Protein AF-A0A0G0FMM9-F1 (afdb_monomer_lite)

Sequence (45 aa):
MQKVFKNGNSLAVTIPKVYAHELSIQTGSGISWSKTEEGLLRLLD

InterPro domains:
  IPR007159 SpoVT-AbrB domain [PF04014] (4-41)
  IPR037914 SpoVT-AbrB domain superfamily [SSF89447] (2-38)

pLDDT: mean 85.59, std 9.31, range [48.81, 95.38]

Foldseek 3Di:
DFDWDDDPPDIDTDDPPVVCVVLVNDVPDDWDWDADPVGIDTDDD

Radius of gyration: 11.59 Å; chains: 1; bounding box: 27×26×27 Å

Structure (mmCIF, N/CA/C/O backbone):
data_AF-A0A0G0FMM9-F1
#
_entry.id   AF-A0A0G0FMM9-F1
#
loop_
_atom_site.group_PDB
_atom_site.id
_atom_site.type_symbol
_atom_site.label_atom_id
_atom_site.label_alt_id
_atom_site.label_comp_id
_atom_site.label_asym_id
_atom_site.label_entity_id
_atom_site.label_seq_id
_atom_site.pdbx_PDB_ins_code
_atom_site.Cartn_x
_atom_site.Cartn_y
_atom_site.Cartn_z
_atom_site.occupancy
_atom_site.B_iso_or_equiv
_atom_site.auth_seq_id
_atom_site.auth_comp_id
_atom_site.auth_asym_id
_atom_site.auth_atom_id
_atom_site.pdbx_PDB_model_num
ATOM 1 N N . MET A 1 1 ? -5.750 -13.226 1.803 1.00 48.81 1 MET A N 1
ATOM 2 C CA . MET A 1 1 ? -4.279 -13.080 1.741 1.00 48.81 1 MET A CA 1
ATOM 3 C C . MET A 1 1 ? -3.936 -12.076 0.655 1.00 48.81 1 MET A C 1
ATOM 5 O O . MET A 1 1 ? -4.153 -12.373 -0.514 1.00 48.81 1 MET A O 1
ATOM 9 N N . GLN A 1 2 ? -3.463 -10.884 1.021 1.00 65.50 2 GLN A N 1
ATOM 10 C CA . GLN A 1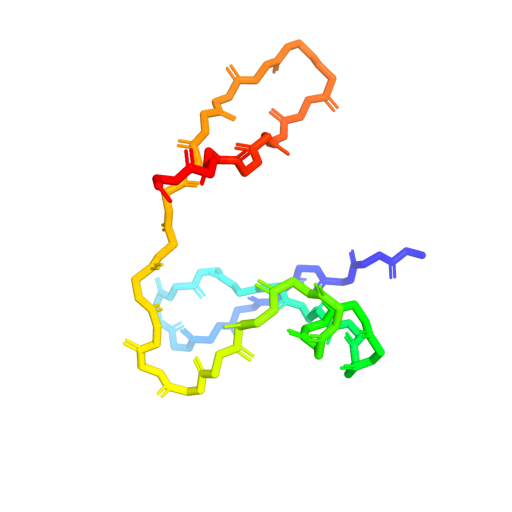 2 ? -2.856 -9.977 0.044 1.00 65.50 2 GLN A CA 1
ATOM 11 C C . GLN A 1 2 ? -1.497 -10.563 -0.346 1.00 65.50 2 GLN A C 1
ATOM 13 O O . GLN A 1 2 ? -0.669 -10.855 0.514 1.00 65.50 2 GLN A O 1
ATOM 18 N N . LYS A 1 3 ? -1.305 -10.835 -1.636 1.00 78.62 3 LYS A N 1
ATOM 19 C CA . LYS A 1 3 ? -0.089 -11.472 -2.139 1.00 78.62 3 LYS A CA 1
ATOM 20 C C . LYS A 1 3 ? 0.964 -10.391 -2.370 1.00 78.62 3 LYS A C 1
ATOM 22 O O . LYS A 1 3 ? 0.728 -9.470 -3.151 1.00 78.62 3 LYS A O 1
ATOM 27 N N . VAL A 1 4 ? 2.104 -10.512 -1.694 1.00 85.50 4 VAL A N 1
ATOM 28 C CA . VAL A 1 4 ? 3.314 -9.749 -2.021 1.00 85.50 4 VAL A CA 1
ATOM 29 C C . VAL A 1 4 ? 3.980 -10.435 -3.210 1.00 85.50 4 VAL A C 1
ATOM 31 O O . VAL A 1 4 ? 4.099 -11.662 -3.230 1.00 85.50 4 VAL A O 1
ATOM 34 N N . PHE A 1 5 ? 4.397 -9.671 -4.212 1.00 91.56 5 PHE A N 1
ATOM 35 C CA . PHE A 1 5 ? 5.086 -10.198 -5.387 1.00 91.56 5 PHE A CA 1
ATOM 36 C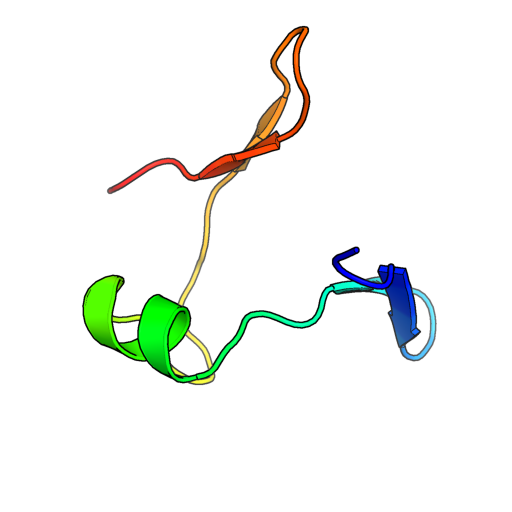 C . PHE A 1 5 ? 6.239 -9.288 -5.804 1.00 91.56 5 PHE A C 1
ATOM 38 O O . PHE A 1 5 ? 6.282 -8.107 -5.467 1.00 91.56 5 PHE A O 1
ATOM 45 N N . LYS A 1 6 ? 7.200 -9.853 -6.535 1.00 92.94 6 LYS A N 1
ATOM 46 C CA . LYS A 1 6 ? 8.314 -9.104 -7.116 1.00 92.94 6 LYS A CA 1
ATOM 47 C C . LYS A 1 6 ? 7.837 -8.398 -8.389 1.00 92.94 6 LYS A C 1
ATOM 49 O O . LYS A 1 6 ? 7.302 -9.052 -9.281 1.00 92.94 6 LYS A O 1
ATOM 54 N N . ASN A 1 7 ? 8.058 -7.091 -8.479 1.00 91.00 7 ASN A N 1
ATOM 55 C CA . ASN A 1 7 ? 7.839 -6.276 -9.670 1.00 91.00 7 ASN A CA 1
ATOM 56 C C . ASN A 1 7 ? 9.162 -5.591 -10.045 1.00 91.00 7 ASN A C 1
ATOM 58 O O . ASN A 1 7 ? 9.582 -4.633 -9.396 1.00 91.00 7 ASN A O 1
ATOM 62 N N . GLY A 1 8 ? 9.869 -6.134 -11.040 1.00 93.50 8 GLY A N 1
ATOM 63 C CA . GLY A 1 8 ? 11.238 -5.713 -11.349 1.00 93.50 8 GLY A CA 1
ATOM 64 C C . GLY A 1 8 ? 12.176 -5.951 -10.161 1.00 93.50 8 GLY A C 1
ATOM 65 O O . GLY A 1 8 ? 12.279 -7.074 -9.671 1.00 93.50 8 GLY A O 1
ATOM 66 N N . ASN A 1 9 ? 12.830 -4.894 -9.674 1.00 95.38 9 ASN A N 1
ATOM 67 C CA . ASN A 1 9 ? 13.704 -4.940 -8.493 1.00 95.38 9 ASN A CA 1
ATOM 68 C C . ASN A 1 9 ? 13.002 -4.520 -7.191 1.00 95.38 9 ASN A C 1
ATOM 70 O O . ASN A 1 9 ? 13.660 -4.341 -6.169 1.00 95.38 9 ASN A O 1
ATOM 74 N N . SER A 1 10 ? 11.676 -4.380 -7.212 1.00 90.62 10 SER A N 1
ATOM 75 C CA . SER A 1 10 ? 10.884 -3.926 -6.070 1.00 90.62 10 SER A CA 1
ATOM 76 C C . SER A 1 10 ? 9.882 -4.990 -5.624 1.00 90.62 10 SER A C 1
ATOM 78 O O . SER A 1 10 ? 9.497 -5.873 -6.393 1.00 90.62 10 SER A O 1
ATOM 80 N N . LEU A 1 11 ? 9.445 -4.907 -4.368 1.00 89.69 11 LEU A N 1
ATOM 81 C CA . LEU A 1 11 ? 8.295 -5.660 -3.873 1.00 89.69 11 LEU A CA 1
ATOM 82 C C . LEU A 1 11 ? 7.027 -4.832 -4.080 1.00 89.69 11 LEU A C 1
ATOM 84 O O . LEU A 1 11 ? 7.027 -3.621 -3.873 1.00 89.69 11 LEU A O 1
ATOM 88 N N . ALA A 1 12 ? 5.954 -5.497 -4.485 1.00 90.19 12 ALA A N 1
ATOM 89 C CA . ALA A 1 12 ? 4.655 -4.897 -4.729 1.00 90.19 12 ALA A CA 1
ATOM 90 C C . ALA A 1 12 ? 3.553 -5.705 -4.038 1.00 90.19 12 ALA A C 1
ATOM 92 O O . ALA A 1 12 ? 3.676 -6.914 -3.826 1.00 90.19 12 ALA A O 1
ATOM 93 N N . VAL A 1 13 ? 2.458 -5.024 -3.707 1.00 88.25 13 VAL A N 1
ATOM 94 C CA . VAL A 1 13 ? 1.244 -5.619 -3.141 1.00 88.25 13 VAL A CA 1
ATOM 95 C C . VAL A 1 13 ? 0.052 -5.288 -4.024 1.00 88.25 13 VAL A C 1
ATOM 97 O O . VAL A 1 13 ? -0.007 -4.222 -4.633 1.00 88.25 13 VAL A O 1
ATOM 100 N N . THR A 1 14 ? -0.906 -6.209 -4.104 1.00 88.94 14 THR A N 1
ATOM 101 C CA . THR A 1 14 ? -2.176 -5.936 -4.788 1.00 88.94 14 THR A CA 1
ATOM 102 C C . THR A 1 14 ? -3.170 -5.344 -3.802 1.00 88.94 14 THR A C 1
ATOM 104 O O . THR A 1 14 ? -3.446 -5.948 -2.764 1.00 88.94 14 THR A O 1
ATOM 107 N N . ILE A 1 15 ? -3.755 -4.206 -4.167 1.00 85.00 15 ILE A N 1
ATOM 108 C CA . ILE A 1 15 ? -4.873 -3.601 -3.445 1.00 85.00 15 ILE A CA 1
ATOM 109 C C . ILE A 1 15 ? -6.156 -3.885 -4.241 1.00 85.00 15 ILE A C 1
ATOM 111 O O . ILE A 1 15 ? -6.207 -3.576 -5.434 1.00 85.00 15 ILE A O 1
ATOM 115 N N . PRO A 1 16 ? -7.195 -4.482 -3.630 1.00 88.88 16 PRO A N 1
ATOM 116 C CA . PRO A 1 16 ? -8.505 -4.623 -4.257 1.00 88.88 16 PRO A CA 1
ATOM 117 C C . PRO A 1 16 ? -9.055 -3.283 -4.760 1.00 88.88 16 PRO A C 1
ATOM 119 O O . PRO A 1 16 ? -8.980 -2.272 -4.063 1.00 88.88 16 PRO A O 1
ATOM 122 N N . LYS A 1 17 ? -9.667 -3.287 -5.952 1.00 89.62 17 LYS A N 1
ATOM 123 C CA . LYS A 1 17 ? -10.178 -2.070 -6.608 1.00 89.62 17 LYS A CA 1
ATOM 124 C C . LYS A 1 17 ? -11.168 -1.288 -5.739 1.00 89.62 17 LYS A C 1
ATOM 126 O O . LYS A 1 17 ? -11.143 -0.064 -5.759 1.00 89.62 17 LYS A O 1
ATOM 131 N N . VAL A 1 18 ? -12.007 -1.992 -4.977 1.00 91.44 18 VAL A N 1
ATOM 132 C CA . VAL A 1 18 ? -12.985 -1.383 -4.061 1.00 91.44 18 VAL A CA 1
ATOM 133 C C . VAL A 1 18 ? -12.274 -0.533 -3.008 1.00 91.44 18 VAL A C 1
ATOM 135 O O . VAL A 1 18 ? -12.573 0.648 -2.888 1.00 91.44 18 VAL A O 1
ATOM 138 N N . TYR A 1 19 ? -11.250 -1.081 -2.349 1.00 89.25 19 TYR A N 1
ATOM 139 C CA . TYR A 1 19 ? -10.477 -0.335 -1.357 1.00 89.25 19 TYR A CA 1
ATOM 140 C C . TYR A 1 19 ? -9.704 0.818 -1.977 1.00 89.25 19 TYR A C 1
ATOM 142 O O . TYR A 1 19 ? -9.693 1.897 -1.407 1.00 89.25 19 TYR A O 1
ATOM 150 N N . ALA A 1 20 ? -9.096 0.632 -3.153 1.00 88.69 20 ALA A N 1
ATOM 151 C CA . ALA A 1 20 ? -8.423 1.732 -3.842 1.00 88.69 20 ALA A CA 1
ATOM 152 C C . ALA A 1 20 ? -9.388 2.899 -4.126 1.00 88.69 20 ALA A C 1
ATOM 154 O O . ALA A 1 20 ? -9.017 4.051 -3.931 1.00 88.69 20 ALA A O 1
ATOM 155 N N . HIS A 1 21 ? -10.631 2.600 -4.518 1.00 90.62 21 HIS A N 1
ATOM 156 C CA . HIS A 1 21 ? -11.667 3.604 -4.754 1.00 90.62 21 HIS A CA 1
ATOM 157 C C . HIS A 1 21 ? -12.121 4.300 -3.463 1.00 90.62 21 HIS A C 1
ATOM 159 O O . HIS A 1 21 ? -12.141 5.525 -3.416 1.00 90.62 21 HIS A O 1
ATOM 165 N N . GLU A 1 22 ? -12.446 3.544 -2.410 1.00 91.06 22 GLU A N 1
ATOM 166 C CA . GLU A 1 22 ? -12.836 4.092 -1.095 1.00 91.06 22 GLU A CA 1
ATOM 167 C C . GLU A 1 22 ? -11.751 4.991 -0.489 1.00 91.06 22 GLU A C 1
ATOM 169 O O . GLU A 1 22 ? -12.041 5.967 0.197 1.00 91.06 22 GLU A O 1
ATOM 174 N N . LEU A 1 23 ? -10.492 4.667 -0.774 1.00 87.19 23 LEU A N 1
ATOM 175 C CA . LEU A 1 23 ? -9.309 5.351 -0.275 1.00 87.19 23 LEU A CA 1
ATOM 176 C C . LEU A 1 23 ? -8.771 6.440 -1.215 1.00 87.19 23 LEU A C 1
ATOM 178 O O . LEU A 1 23 ? -7.694 6.986 -0.935 1.00 87.19 23 LEU A O 1
ATOM 182 N N . SER A 1 24 ? -9.482 6.719 -2.313 1.00 89.12 24 SER A N 1
ATOM 183 C CA . SER A 1 24 ? -9.112 7.680 -3.362 1.00 89.12 24 SER A CA 1
ATOM 184 C C . SER A 1 24 ? -7.694 7.483 -3.920 1.00 89.12 24 SER A C 1
ATOM 186 O O . SER A 1 24 ? -7.018 8.438 -4.297 1.00 89.12 24 SER A O 1
ATOM 188 N N . ILE A 1 25 ? -7.226 6.234 -3.976 1.00 88.44 25 ILE A N 1
ATOM 189 C CA . ILE A 1 25 ? -5.929 5.866 -4.548 1.00 88.44 25 ILE A CA 1
ATOM 190 C C . ILE A 1 25 ? -6.090 5.697 -6.058 1.00 88.44 25 ILE A C 1
ATOM 192 O O . ILE A 1 25 ? -6.854 4.852 -6.531 1.00 88.44 25 ILE A O 1
ATOM 196 N N . GLN A 1 26 ? -5.318 6.466 -6.817 1.00 90.94 26 GLN A N 1
ATOM 197 C CA . GLN A 1 26 ? -5.252 6.405 -8.272 1.00 90.94 26 GLN A CA 1
ATOM 198 C C . GLN A 1 26 ? -3.826 6.080 -8.728 1.00 90.94 26 GLN A C 1
ATOM 200 O O . GLN A 1 26 ? -2.864 6.109 -7.956 1.00 90.94 26 GLN A O 1
ATOM 205 N N . THR A 1 27 ? -3.667 5.743 -10.006 1.00 88.38 27 THR A N 1
ATOM 206 C CA . THR A 1 27 ? -2.336 5.561 -10.590 1.00 88.38 27 THR A CA 1
ATOM 207 C C . THR A 1 27 ? -1.539 6.858 -10.467 1.00 88.38 27 THR A C 1
ATOM 209 O O . THR A 1 27 ? -1.989 7.907 -10.914 1.00 88.38 27 THR A O 1
ATOM 212 N N . GLY A 1 28 ? -0.353 6.776 -9.862 1.00 88.00 28 GLY A N 1
ATOM 213 C CA . GLY A 1 28 ? 0.502 7.937 -9.609 1.00 88.00 28 GLY A CA 1
ATOM 214 C C . GLY A 1 28 ? 0.225 8.660 -8.288 1.00 88.00 28 GLY A C 1
ATOM 215 O O . GLY A 1 28 ? 0.968 9.579 -7.957 1.00 88.00 28 GLY A O 1
ATOM 216 N N . SER A 1 29 ? -0.780 8.246 -7.506 1.00 87.12 29 S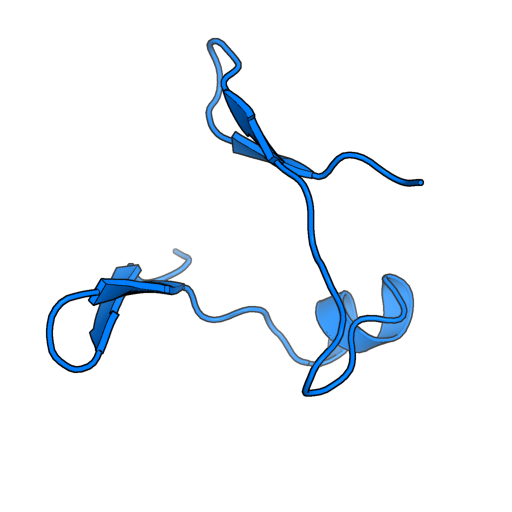ER A N 1
ATOM 217 C CA . SER A 1 29 ? -0.964 8.765 -6.149 1.00 87.12 29 SER A CA 1
ATOM 218 C C . SER A 1 29 ? 0.263 8.465 -5.286 1.00 87.12 29 SER A C 1
ATOM 220 O O . SER A 1 29 ? 0.708 7.318 -5.202 1.00 87.12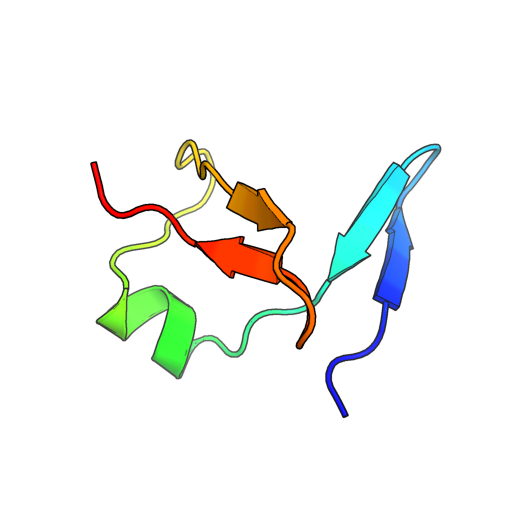 29 SER A O 1
ATOM 222 N N . GLY A 1 30 ? 0.781 9.493 -4.613 1.00 88.19 30 GLY A N 1
ATOM 223 C CA . GLY A 1 30 ? 1.736 9.315 -3.524 1.00 88.19 30 GLY A CA 1
ATOM 224 C C . GLY A 1 30 ? 1.050 8.630 -2.344 1.00 88.19 30 GLY A C 1
ATOM 225 O O . GLY A 1 30 ? -0.081 8.972 -2.000 1.00 88.19 30 GLY A O 1
ATOM 226 N N . ILE A 1 31 ? 1.706 7.633 -1.751 1.00 86.19 31 ILE A N 1
ATOM 227 C CA . ILE A 1 31 ? 1.191 6.941 -0.567 1.00 86.19 31 ILE A CA 1
ATOM 228 C C . ILE A 1 31 ? 2.312 6.825 0.458 1.00 86.19 31 ILE A C 1
ATOM 230 O O . ILE A 1 31 ? 3.362 6.247 0.170 1.00 86.19 31 ILE A O 1
ATOM 234 N N . SER A 1 32 ? 2.049 7.332 1.657 1.00 88.38 32 SER A N 1
ATOM 235 C CA . SER A 1 32 ? 2.943 7.254 2.809 1.00 88.38 32 SER A CA 1
ATOM 236 C C . SER A 1 32 ? 2.519 6.113 3.736 1.00 88.38 32 SER A C 1
ATOM 238 O O . SER A 1 32 ? 1.327 5.886 3.959 1.00 88.38 32 SER A O 1
ATOM 240 N N . TRP A 1 33 ? 3.495 5.390 4.288 1.00 88.12 33 TRP A N 1
ATOM 241 C CA . TRP A 1 33 ? 3.261 4.273 5.206 1.00 88.12 33 TRP A CA 1
ATOM 242 C C . TRP A 1 33 ? 4.179 4.375 6.421 1.00 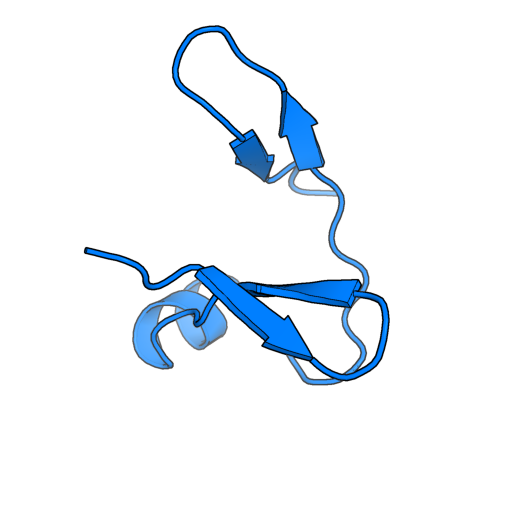88.12 33 TRP A C 1
ATOM 244 O O . TRP A 1 33 ? 5.342 4.759 6.289 1.00 88.12 33 TRP A O 1
ATOM 254 N N . SER A 1 34 ? 3.681 3.969 7.585 1.00 90.75 34 SER A N 1
ATOM 255 C CA . SER A 1 34 ? 4.469 3.768 8.801 1.00 90.75 34 SER A CA 1
ATOM 256 C C . SER A 1 34 ? 4.440 2.297 9.215 1.00 90.75 34 SER A C 1
ATOM 258 O O . SER A 1 34 ? 3.468 1.578 8.982 1.00 90.75 34 SER A O 1
ATOM 260 N N . LYS A 1 35 ? 5.537 1.819 9.806 1.00 90.94 35 LYS A N 1
ATOM 261 C CA . LYS A 1 35 ? 5.612 0.466 10.364 1.00 90.94 35 LYS A CA 1
ATOM 262 C C . LYS A 1 35 ? 5.065 0.476 11.792 1.00 90.94 35 LYS A C 1
ATOM 264 O O . LYS A 1 35 ? 5.508 1.292 12.595 1.00 90.94 35 LYS A O 1
ATOM 269 N N . THR A 1 36 ? 4.160 -0.445 12.097 1.00 91.94 36 THR A N 1
ATOM 270 C CA . THR A 1 36 ? 3.629 -0.713 13.441 1.00 91.94 36 THR A CA 1
ATOM 271 C C . THR A 1 36 ? 4.009 -2.130 13.884 1.00 91.94 36 THR A C 1
ATOM 273 O O . THR A 1 36 ? 4.652 -2.871 13.131 1.00 91.94 36 THR A O 1
ATOM 276 N N . GLU A 1 37 ? 3.646 -2.517 15.108 1.00 91.81 37 GLU A N 1
ATOM 277 C CA . GLU A 1 37 ? 3.868 -3.884 15.605 1.00 91.81 37 GLU A CA 1
ATOM 278 C C . GLU A 1 37 ? 3.026 -4.915 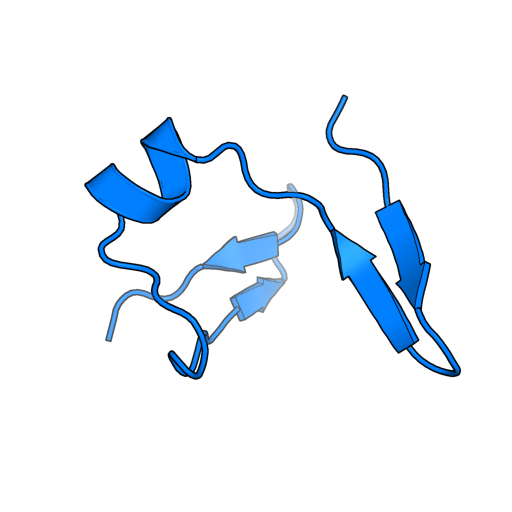14.834 1.00 91.81 37 GLU A C 1
ATOM 280 O O . GLU A 1 37 ? 3.456 -6.047 14.616 1.00 91.81 37 GLU A O 1
ATOM 285 N N . GLU A 1 38 ? 1.863 -4.496 14.339 1.00 86.94 38 GLU A N 1
ATOM 286 C CA . GLU A 1 38 ? 0.898 -5.312 13.602 1.00 86.94 38 GLU A CA 1
ATOM 287 C C . GLU A 1 38 ? 1.161 -5.340 12.089 1.00 86.94 38 GLU A C 1
ATOM 289 O O . GLU A 1 38 ? 0.611 -6.190 11.384 1.00 86.94 38 GLU A O 1
ATOM 294 N N . GLY A 1 39 ? 1.991 -4.428 11.565 1.00 84.75 39 GLY A N 1
ATOM 295 C CA . GLY A 1 39 ? 2.352 -4.410 10.149 1.00 84.75 39 GLY A CA 1
ATOM 296 C C . GLY A 1 39 ? 2.659 -3.026 9.581 1.00 84.75 39 GLY A C 1
ATOM 297 O O . GLY A 1 39 ? 3.511 -2.301 10.087 1.00 84.75 39 GLY A O 1
ATOM 298 N N . LEU A 1 40 ? 2.030 -2.699 8.449 1.00 83.88 40 LEU A N 1
ATOM 299 C CA . LEU A 1 40 ? 2.169 -1.411 7.767 1.00 83.88 40 LEU A CA 1
ATOM 300 C C . LEU A 1 40 ? 0.843 -0.660 7.836 1.00 83.88 40 LEU A C 1
ATOM 302 O O . LEU A 1 40 ? -0.189 -1.183 7.412 1.00 83.88 40 LEU A O 1
ATOM 306 N N . LEU A 1 41 ? 0.889 0.576 8.318 1.00 83.50 41 LEU A N 1
ATOM 307 C CA . LEU A 1 41 ? -0.250 1.478 8.378 1.00 83.50 41 LEU A CA 1
ATOM 308 C C . LEU A 1 41 ? -0.093 2.565 7.316 1.00 83.50 41 LEU A C 1
ATOM 310 O O . LEU A 1 41 ? 0.964 3.185 7.205 1.00 83.50 41 LEU A O 1
ATOM 314 N N . ARG A 1 42 ? -1.144 2.810 6.531 1.00 76.06 42 ARG A N 1
ATOM 315 C CA . ARG A 1 42 ? -1.179 3.961 5.623 1.00 76.06 42 ARG A CA 1
ATOM 316 C C . ARG A 1 42 ? -1.363 5.238 6.441 1.00 76.06 42 ARG A C 1
ATOM 318 O O . ARG A 1 42 ? -2.281 5.305 7.254 1.00 76.06 42 ARG A O 1
ATOM 325 N N . LEU A 1 43 ? -0.555 6.256 6.165 1.00 68.50 43 LEU A N 1
ATOM 326 C CA . LEU A 1 43 ? -0.778 7.608 6.672 1.00 68.50 43 LEU A CA 1
ATOM 327 C C . LEU A 1 43 ? -1.714 8.344 5.701 1.00 68.50 43 LEU A C 1
ATOM 329 O O . LEU A 1 43 ? -1.522 8.288 4.483 1.00 68.50 43 LEU A O 1
ATOM 333 N N . LEU A 1 44 ? -2.775 8.947 6.235 1.00 66.94 44 LEU A N 1
ATOM 334 C CA . LEU A 1 44 ? -3.659 9.835 5.485 1.00 66.94 44 LEU A CA 1
ATOM 335 C C . LEU A 1 44 ? -3.086 11.247 5.636 1.00 66.94 44 LEU A C 1
ATOM 337 O O . LEU A 1 44 ? -3.047 11.747 6.759 1.00 66.94 44 LEU A O 1
ATOM 341 N N . ASP A 1 45 ? -2.601 11.822 4.536 1.00 60.44 45 ASP A N 1
ATOM 342 C CA . ASP A 1 45 ? -2.234 13.241 4.451 1.00 60.44 45 ASP A CA 1
ATOM 343 C C . ASP A 1 45 ? -3.481 14.099 4.182 1.00 60.44 45 ASP A C 1
ATOM 345 O O . ASP A 1 45 ? -4.361 13.633 3.413 1.00 60.44 45 ASP A O 1
#

Secondary structure (DSSP, 8-state):
-PPEEEETTEEEEPPPHHHHHHTT--TT---EEEE-SSSEEEE--

Organism: NCBI:txid1618417